Protein AF-A0A953LMI6-F1 (afdb_monomer_lite)

Structure (mmCIF, N/CA/C/O backbone):
data_AF-A0A953LMI6-F1
#
_entry.id   AF-A0A953LMI6-F1
#
loop_
_atom_site.group_PDB
_atom_site.id
_atom_site.type_symbol
_atom_site.label_atom_id
_atom_site.label_alt_id
_atom_site.label_comp_id
_atom_site.label_asym_id
_atom_site.label_entity_id
_atom_site.label_seq_id
_atom_site.pdbx_PDB_ins_code
_atom_site.Cartn_x
_atom_site.Cartn_y
_atom_site.Cartn_z
_atom_site.occupancy
_atom_site.B_iso_or_equiv
_atom_site.auth_seq_id
_atom_site.auth_comp_id
_atom_site.auth_asym_id
_atom_site.auth_atom_id
_atom_site.pdbx_PDB_model_num
ATOM 1 N N . MET A 1 1 ? 63.952 12.957 -97.082 1.00 47.53 1 MET A N 1
ATOM 2 C CA . MET A 1 1 ? 63.038 14.122 -97.154 1.00 47.53 1 MET A CA 1
ATOM 3 C C . MET A 1 1 ? 61.772 13.772 -96.379 1.00 47.53 1 MET A C 1
ATOM 5 O O . MET A 1 1 ? 61.326 12.634 -96.439 1.00 47.53 1 MET A O 1
ATOM 9 N N . LYS A 1 2 ? 61.348 14.681 -95.500 1.00 54.75 2 LYS A N 1
ATOM 10 C CA . LYS A 1 2 ? 60.652 14.422 -94.227 1.00 54.75 2 LYS A CA 1
ATOM 11 C C . LYS A 1 2 ? 59.248 13.855 -94.469 1.00 54.75 2 LYS A C 1
ATOM 13 O O . LYS A 1 2 ? 58.431 14.562 -95.034 1.00 54.75 2 LYS A O 1
ATOM 18 N N . ARG A 1 3 ? 58.997 12.598 -94.072 1.00 63.22 3 ARG A N 1
ATOM 19 C CA . ARG A 1 3 ? 57.706 11.890 -94.203 1.00 63.22 3 ARG A CA 1
ATOM 20 C C . ARG A 1 3 ? 56.639 12.603 -93.348 1.00 63.22 3 ARG A C 1
ATOM 22 O O . ARG A 1 3 ? 56.587 12.340 -92.147 1.00 63.22 3 ARG A O 1
ATOM 29 N N . PRO A 1 4 ? 55.790 13.482 -93.916 1.00 68.75 4 PRO A N 1
ATOM 30 C CA . PRO A 1 4 ? 54.870 14.307 -93.126 1.00 68.75 4 PRO A CA 1
ATOM 31 C C . PRO A 1 4 ? 53.739 13.471 -92.510 1.00 68.75 4 PRO A C 1
ATOM 33 O O . PRO A 1 4 ? 53.118 13.876 -91.535 1.00 68.75 4 PRO A O 1
ATOM 36 N N . TRP A 1 5 ? 53.520 12.260 -93.027 1.00 70.00 5 TRP A N 1
ATOM 37 C CA . TRP A 1 5 ? 52.497 11.341 -92.543 1.00 70.00 5 TRP A CA 1
ATOM 38 C C . TRP A 1 5 ? 52.779 10.801 -91.133 1.00 70.00 5 TRP A C 1
ATOM 40 O O . TRP A 1 5 ? 51.846 10.560 -90.373 1.00 70.00 5 TRP A O 1
ATOM 50 N N . LEU A 1 6 ? 54.056 10.711 -90.737 1.00 77.44 6 LEU A N 1
ATOM 51 C CA . LEU A 1 6 ? 54.431 10.352 -89.365 1.00 77.44 6 LEU A CA 1
ATOM 52 C C . LEU A 1 6 ? 54.072 11.463 -88.367 1.00 77.44 6 LEU A C 1
ATOM 54 O O . LEU A 1 6 ? 53.667 11.165 -87.249 1.00 77.44 6 LEU A O 1
ATOM 58 N N . ALA A 1 7 ? 54.164 12.734 -88.776 1.00 78.81 7 ALA A N 1
ATOM 59 C CA . ALA A 1 7 ? 53.769 13.866 -87.937 1.00 78.81 7 ALA A CA 1
ATOM 60 C C . ALA A 1 7 ? 52.244 13.935 -87.760 1.00 78.81 7 ALA A C 1
ATOM 62 O O . ALA A 1 7 ? 51.765 14.184 -86.657 1.00 78.81 7 ALA A O 1
ATOM 63 N N . VAL A 1 8 ? 51.483 13.641 -88.821 1.00 82.94 8 VAL A N 1
ATOM 64 C CA . VAL A 1 8 ? 50.015 13.541 -88.754 1.00 82.94 8 VAL A CA 1
ATOM 65 C C . VAL A 1 8 ? 49.585 12.376 -87.856 1.00 82.94 8 VAL A C 1
ATOM 67 O O . VAL A 1 8 ? 48.702 12.548 -87.020 1.00 82.94 8 VAL A O 1
ATOM 70 N N . GLY A 1 9 ? 50.246 11.218 -87.968 1.00 86.00 9 GLY A N 1
ATOM 71 C CA . GLY A 1 9 ? 49.987 10.066 -87.102 1.00 86.00 9 GLY A CA 1
ATOM 72 C C . GLY A 1 9 ? 50.286 10.347 -85.627 1.00 86.00 9 GLY A C 1
ATOM 73 O O . GLY A 1 9 ? 49.467 10.035 -84.767 1.00 86.00 9 GLY A O 1
ATOM 74 N N . ALA A 1 10 ? 51.414 10.998 -85.329 1.00 88.12 10 ALA A N 1
ATOM 75 C CA . ALA A 1 10 ? 51.771 11.379 -83.963 1.00 88.12 10 ALA A CA 1
ATOM 76 C C . ALA A 1 10 ? 50.783 12.394 -83.364 1.00 88.12 10 ALA A C 1
ATOM 78 O O . ALA A 1 10 ? 50.372 12.243 -82.217 1.00 88.12 10 ALA A O 1
ATOM 79 N N . LEU A 1 11 ? 50.350 13.390 -84.145 1.00 89.88 11 LEU A N 1
ATOM 80 C CA . LEU A 1 11 ? 49.376 14.383 -83.690 1.00 89.88 11 LEU A CA 1
ATOM 81 C C . LEU A 1 11 ? 48.004 13.755 -83.417 1.00 89.88 11 LEU A C 1
ATOM 83 O O . LEU A 1 11 ? 47.381 14.065 -82.405 1.00 89.88 11 LEU A O 1
ATOM 87 N N . ALA A 1 12 ? 47.558 12.838 -84.280 1.00 89.75 12 ALA A N 1
ATOM 88 C CA . ALA A 1 12 ? 46.324 12.090 -84.064 1.00 89.75 12 ALA A CA 1
ATOM 89 C C . ALA A 1 12 ? 46.397 11.245 -82.783 1.00 89.75 12 ALA A C 1
ATOM 91 O O . ALA A 1 12 ? 45.443 11.208 -82.011 1.00 89.75 12 ALA A O 1
ATOM 92 N N . LEU A 1 13 ? 47.546 10.623 -82.512 1.00 92.38 13 LEU A N 1
ATOM 93 C CA . LEU A 1 13 ? 47.744 9.795 -81.323 1.00 92.38 13 LEU A CA 1
ATOM 94 C C . LEU A 1 13 ? 47.747 10.631 -80.034 1.00 92.38 13 LEU A C 1
ATOM 96 O O . LEU A 1 13 ? 47.126 10.241 -79.047 1.00 92.38 13 LEU A O 1
ATOM 100 N N . VAL A 1 14 ? 48.359 11.819 -80.063 1.00 93.44 14 VAL A N 1
ATOM 101 C CA . VAL A 1 14 ? 48.305 12.786 -78.954 1.00 93.44 14 VAL A CA 1
ATOM 102 C C . VAL A 1 14 ? 46.885 13.316 -78.750 1.00 93.44 14 VAL A C 1
ATOM 104 O O . VAL A 1 14 ? 46.438 13.419 -77.611 1.00 93.44 14 VAL A O 1
ATOM 107 N N . ALA A 1 15 ? 46.148 13.602 -79.826 1.00 92.12 15 ALA A N 1
ATOM 108 C CA . ALA A 1 1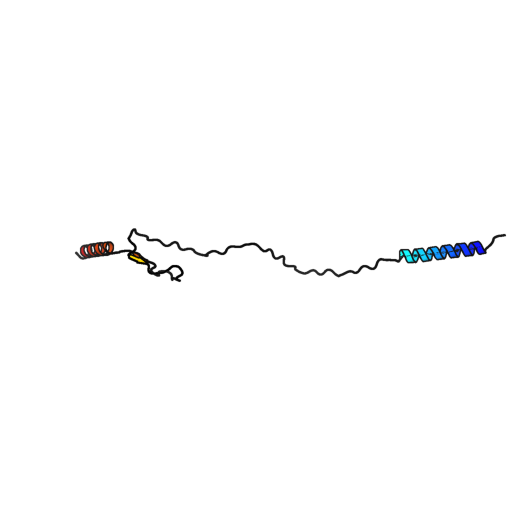5 ? 44.758 14.041 -79.733 1.00 92.12 15 ALA A CA 1
ATOM 109 C C . ALA A 1 15 ? 43.858 12.956 -79.119 1.00 92.12 15 ALA A C 1
ATOM 111 O O . ALA A 1 15 ? 43.065 13.250 -78.228 1.00 92.12 15 ALA A O 1
ATOM 112 N N . VAL A 1 16 ? 44.024 11.694 -79.525 1.00 92.56 16 VAL A N 1
ATOM 113 C CA . VAL A 1 16 ? 43.292 10.561 -78.939 1.00 92.56 16 VAL A CA 1
ATOM 114 C C . VAL A 1 16 ? 43.661 10.379 -77.467 1.00 92.56 16 VAL A C 1
ATOM 116 O O . VAL A 1 16 ? 42.767 10.246 -76.636 1.00 92.56 16 VAL A O 1
ATOM 119 N N . ALA A 1 17 ? 44.948 10.445 -77.117 1.00 92.44 17 ALA A N 1
ATOM 120 C CA . ALA A 1 17 ? 45.388 10.363 -75.726 1.00 92.44 17 ALA A CA 1
ATOM 121 C C . ALA A 1 17 ? 44.810 11.504 -74.870 1.00 92.44 17 ALA A C 1
ATOM 123 O O . ALA A 1 17 ? 44.356 11.261 -73.754 1.00 92.44 17 ALA A O 1
ATOM 124 N N . ALA A 1 18 ? 44.756 12.725 -75.410 1.00 91.62 18 ALA A N 1
ATOM 125 C CA . ALA A 1 18 ? 44.160 13.876 -74.738 1.00 91.62 18 ALA A CA 1
ATOM 126 C C . ALA A 1 18 ? 42.648 13.700 -74.525 1.00 91.62 18 ALA A C 1
ATOM 128 O O . ALA A 1 18 ? 42.144 14.004 -73.445 1.00 91.62 18 ALA A O 1
ATOM 129 N N . VAL A 1 19 ? 41.928 13.162 -75.515 1.00 91.25 19 VAL A N 1
ATOM 130 C CA . VAL A 1 19 ? 40.488 12.878 -75.401 1.00 91.25 19 VAL A CA 1
ATOM 131 C C . VAL A 1 19 ? 40.221 11.770 -74.381 1.00 91.25 19 VAL A C 1
ATOM 133 O O . VAL A 1 19 ? 39.349 11.928 -73.530 1.00 91.25 19 VAL A O 1
ATOM 136 N N . VAL A 1 20 ? 40.992 10.679 -74.410 1.00 91.00 20 VAL A N 1
ATOM 137 C CA . VAL A 1 20 ? 40.861 9.576 -73.442 1.00 91.00 20 VAL A CA 1
ATOM 138 C C . VAL A 1 20 ? 41.146 10.067 -72.026 1.00 91.00 20 VAL A C 1
ATOM 140 O O . VAL A 1 20 ? 40.348 9.814 -71.125 1.00 91.00 20 VAL A O 1
ATOM 143 N N . TRP A 1 21 ? 42.226 10.832 -71.838 1.00 90.88 21 TRP A N 1
ATOM 144 C CA . TRP A 1 21 ? 42.559 11.444 -70.552 1.00 90.88 21 TRP A CA 1
ATOM 145 C C . TRP A 1 21 ? 41.431 12.344 -70.045 1.00 90.88 21 TRP A C 1
ATOM 147 O O . TRP A 1 21 ? 41.065 12.288 -68.875 1.00 90.88 21 TRP A O 1
ATOM 157 N N . TRP A 1 22 ? 40.845 13.152 -70.928 1.00 88.50 22 TRP A N 1
ATOM 158 C CA . TRP A 1 22 ? 39.768 14.073 -70.577 1.00 88.50 22 TRP A CA 1
ATOM 159 C C . TRP A 1 22 ? 38.471 13.359 -70.172 1.00 88.50 22 TRP A C 1
ATOM 161 O O . TRP A 1 22 ? 37.802 13.801 -69.240 1.00 88.50 22 TRP A O 1
ATOM 171 N N . VAL A 1 23 ? 38.134 12.238 -70.818 1.00 86.56 23 VAL A N 1
ATOM 172 C CA . VAL A 1 23 ? 36.966 11.411 -70.459 1.00 86.56 23 VAL A CA 1
ATOM 173 C C . VAL A 1 23 ? 37.188 10.685 -69.129 1.00 86.56 23 VAL A C 1
ATOM 175 O O . VAL A 1 23 ? 36.302 10.677 -68.272 1.00 86.56 23 VAL A O 1
ATOM 178 N N . TRP A 1 24 ? 38.383 10.132 -68.916 1.00 84.00 24 TRP A N 1
ATOM 179 C CA . TRP A 1 24 ? 38.740 9.486 -67.650 1.00 84.00 24 TRP A CA 1
ATOM 180 C C . TRP A 1 24 ? 38.757 10.482 -66.486 1.00 84.00 24 TRP A C 1
ATOM 182 O O . TRP A 1 24 ? 38.164 10.220 -65.444 1.00 84.00 24 TRP A O 1
ATOM 192 N N . ALA A 1 25 ? 39.336 11.669 -66.691 1.00 79.88 25 ALA A N 1
ATOM 193 C CA . ALA A 1 25 ? 39.382 12.731 -65.686 1.00 79.88 25 ALA A CA 1
ATOM 194 C C . ALA A 1 25 ? 37.995 13.289 -65.314 1.00 79.88 25 ALA A C 1
ATOM 196 O O . ALA A 1 25 ? 37.841 13.889 -64.254 1.00 79.88 25 ALA A O 1
ATOM 197 N N . ARG A 1 26 ? 36.983 13.101 -66.172 1.00 79.25 26 ARG A N 1
ATOM 198 C CA . ARG A 1 26 ? 35.592 13.523 -65.930 1.00 79.25 26 ARG A CA 1
ATOM 199 C C . ARG A 1 26 ? 34.693 12.426 -65.370 1.00 79.25 26 ARG A C 1
ATOM 201 O O . ARG A 1 26 ? 33.518 12.684 -65.127 1.00 79.25 26 ARG A O 1
ATOM 208 N N . SER A 1 27 ? 35.216 11.220 -65.165 1.00 71.88 27 SER A N 1
ATOM 209 C CA . SER A 1 27 ? 34.449 10.114 -64.594 1.00 71.88 27 SER A CA 1
ATOM 210 C C . SER A 1 27 ? 34.299 10.310 -63.084 1.00 71.88 27 SER A C 1
ATOM 212 O O . SER A 1 27 ? 35.032 9.731 -62.288 1.00 71.88 27 SER A O 1
ATOM 214 N N . THR A 1 28 ? 33.364 11.167 -62.677 1.00 70.44 28 THR A N 1
ATOM 215 C CA . THR A 1 28 ? 32.980 11.291 -61.269 1.00 70.44 28 THR A CA 1
ATOM 216 C C . THR A 1 28 ? 32.027 10.154 -60.903 1.00 70.44 28 THR A C 1
ATOM 218 O O . THR A 1 28 ? 31.016 9.986 -61.592 1.00 70.44 28 THR A O 1
ATOM 221 N N . PRO A 1 29 ? 32.308 9.379 -59.842 1.00 73.88 29 PRO A N 1
ATOM 222 C CA . PRO A 1 29 ? 31.404 8.328 -59.394 1.00 73.88 29 PRO A CA 1
ATOM 223 C C . PRO A 1 29 ? 30.064 8.943 -58.976 1.00 73.88 29 PRO A C 1
ATOM 225 O O . PRO A 1 29 ? 30.024 9.905 -58.210 1.00 73.88 29 PRO A O 1
ATOM 228 N N . SER A 1 30 ? 28.966 8.401 -59.504 1.00 77.88 30 SER A N 1
ATOM 229 C CA . SER A 1 30 ? 27.619 8.784 -59.082 1.00 77.88 30 SER A CA 1
ATOM 230 C C . SER A 1 30 ? 27.358 8.172 -57.709 1.00 77.88 30 SER A C 1
ATOM 232 O O . SER A 1 30 ? 27.406 6.953 -57.557 1.00 77.88 30 SER A O 1
ATOM 234 N N . VAL A 1 31 ? 27.143 9.026 -56.709 1.00 83.94 31 VAL A N 1
ATOM 235 C CA . VAL A 1 31 ? 26.764 8.623 -55.353 1.00 83.94 31 VAL A CA 1
ATOM 236 C C . VAL A 1 31 ? 25.349 9.099 -55.077 1.00 83.94 31 VAL A C 1
ATOM 238 O O . VAL A 1 31 ? 24.990 10.233 -55.396 1.00 83.94 31 VAL A O 1
ATOM 241 N N . GLU A 1 32 ? 24.545 8.217 -54.503 1.00 81.44 32 GLU A N 1
ATOM 242 C CA . GLU A 1 32 ? 23.207 8.551 -54.039 1.00 81.44 32 GLU A CA 1
ATOM 243 C C . GLU A 1 32 ? 23.327 9.235 -52.676 1.00 81.44 32 GLU A C 1
ATOM 245 O O . GLU A 1 32 ? 23.962 8.714 -51.758 1.00 81.44 32 GLU A O 1
ATOM 250 N N . THR A 1 33 ? 22.775 10.441 -52.565 1.00 86.75 33 THR A N 1
ATOM 251 C CA . THR A 1 33 ? 22.817 11.233 -51.334 1.00 86.75 33 THR A CA 1
ATOM 252 C C . THR A 1 33 ? 21.413 11.489 -50.834 1.00 86.75 33 THR A C 1
ATOM 254 O O . THR A 1 33 ? 20.554 11.911 -51.608 1.00 86.75 33 THR A O 1
ATOM 257 N N . GLU A 1 34 ? 21.216 11.342 -49.531 1.00 87.19 34 GLU A N 1
ATOM 258 C CA . GLU A 1 34 ? 19.990 11.745 -48.857 1.00 87.19 34 GLU A CA 1
ATOM 259 C C . GLU A 1 34 ? 20.261 12.958 -47.962 1.00 87.19 34 GLU A C 1
ATOM 261 O O . GLU A 1 34 ? 21.314 13.078 -47.329 1.00 87.19 34 GLU A O 1
ATOM 266 N N . THR A 1 35 ? 19.320 13.898 -47.927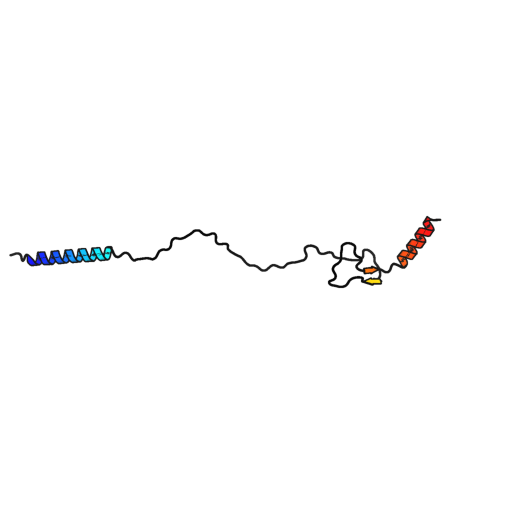 1.00 86.56 35 THR A N 1
ATOM 267 C CA . THR A 1 35 ? 19.409 15.085 -47.078 1.00 86.56 35 THR A CA 1
ATOM 268 C C . THR A 1 35 ? 19.068 14.731 -45.635 1.00 86.56 35 THR A C 1
ATOM 270 O O . THR A 1 35 ? 17.929 14.392 -45.315 1.00 86.56 35 THR A O 1
ATOM 273 N N . ALA A 1 36 ? 20.053 14.866 -44.745 1.00 86.38 36 ALA A N 1
ATOM 274 C CA . ALA A 1 36 ? 19.843 14.704 -43.313 1.00 86.38 36 ALA A CA 1
ATOM 275 C C . ALA A 1 36 ? 18.809 15.720 -42.801 1.00 86.38 36 ALA A C 1
ATOM 277 O O . ALA A 1 36 ? 18.896 16.919 -43.084 1.00 86.38 36 ALA A O 1
ATOM 278 N N . ARG A 1 37 ? 17.836 15.232 -42.029 1.00 89.00 37 ARG A N 1
ATOM 279 C CA . ARG A 1 37 ? 16.856 16.055 -41.320 1.00 89.00 37 ARG A CA 1
ATOM 280 C C . ARG A 1 37 ? 17.095 15.950 -39.824 1.00 89.00 37 ARG A C 1
ATOM 282 O O . ARG A 1 37 ? 17.376 14.873 -39.310 1.00 89.00 37 ARG A O 1
ATOM 289 N N . ILE A 1 38 ? 16.999 17.089 -39.147 1.00 87.31 38 ILE A N 1
ATOM 290 C CA . ILE A 1 38 ? 17.030 17.140 -37.689 1.00 87.31 38 ILE A CA 1
ATOM 291 C C . ILE A 1 38 ? 15.635 16.762 -37.210 1.00 87.31 38 ILE A C 1
ATOM 293 O O . ILE A 1 38 ? 14.664 17.450 -37.524 1.00 87.31 38 ILE A O 1
ATOM 297 N N . GLU A 1 39 ? 15.557 15.674 -36.461 1.00 88.88 39 GLU A N 1
ATOM 298 C CA . GLU A 1 39 ? 14.347 15.223 -35.791 1.00 88.88 39 GLU A CA 1
ATOM 299 C C . GLU A 1 39 ? 14.675 14.969 -34.320 1.00 88.88 39 GLU A C 1
ATOM 301 O O . GLU A 1 39 ? 15.780 14.539 -33.977 1.00 88.88 39 GLU A O 1
ATOM 306 N N . GLU A 1 40 ? 13.730 15.283 -33.442 1.00 84.81 40 GLU A N 1
ATOM 307 C CA . GLU A 1 40 ? 13.865 15.000 -32.021 1.00 84.81 40 GLU A CA 1
ATOM 308 C C . GLU A 1 40 ? 13.562 13.517 -31.787 1.00 84.81 40 GLU A C 1
ATOM 310 O O . GLU A 1 40 ? 12.413 13.079 -31.844 1.00 84.81 40 GLU A O 1
ATOM 315 N N . VAL A 1 41 ? 14.608 12.725 -31.555 1.00 84.75 41 VAL A N 1
ATOM 316 C CA . VAL A 1 41 ? 14.476 11.294 -31.271 1.00 84.75 41 VAL A CA 1
ATOM 317 C C . VAL A 1 41 ? 14.480 11.095 -29.762 1.00 84.75 41 VAL A C 1
ATOM 319 O O . VAL A 1 41 ? 15.504 11.263 -29.103 1.00 84.75 41 VAL A O 1
ATOM 322 N N . ALA A 1 42 ? 13.327 10.728 -29.207 1.00 84.31 42 ALA A N 1
ATOM 323 C CA . ALA A 1 42 ? 13.224 10.402 -27.792 1.00 84.31 42 ALA A CA 1
ATOM 324 C C . ALA A 1 42 ? 13.900 9.053 -27.498 1.00 84.31 42 ALA A C 1
ATOM 326 O O . ALA A 1 42 ? 13.470 8.004 -27.985 1.00 84.31 42 ALA A O 1
ATOM 327 N N . GLU A 1 43 ? 14.936 9.066 -26.661 1.00 85.69 43 GLU A N 1
ATOM 328 C CA . GLU A 1 43 ? 15.583 7.850 -26.174 1.00 85.69 43 GLU A CA 1
ATOM 329 C C . GLU A 1 43 ? 14.827 7.308 -24.949 1.00 85.69 43 GLU A C 1
ATOM 331 O O . GLU A 1 43 ? 14.826 7.894 -23.866 1.00 85.69 43 GLU A O 1
ATOM 336 N N . LEU A 1 44 ? 14.131 6.183 -25.126 1.00 87.00 44 LEU A N 1
ATOM 337 C CA . LEU A 1 44 ? 13.352 5.534 -24.070 1.00 87.00 44 LEU A CA 1
ATOM 338 C C . LEU A 1 44 ? 14.209 4.510 -23.320 1.00 87.00 44 LEU A C 1
ATOM 340 O O . LEU A 1 44 ? 14.422 3.394 -23.798 1.00 87.00 44 LEU A O 1
ATOM 344 N N . VAL A 1 45 ? 14.630 4.853 -22.103 1.00 86.25 45 VAL A N 1
ATOM 345 C CA . VAL A 1 45 ? 15.307 3.918 -21.195 1.00 86.25 45 VAL A CA 1
ATOM 346 C C . VAL A 1 45 ? 14.269 3.196 -20.337 1.00 86.25 45 VAL A C 1
ATOM 348 O O . VAL A 1 45 ? 13.487 3.818 -19.620 1.00 86.25 45 VAL A O 1
ATOM 351 N N . ARG A 1 46 ? 14.255 1.860 -20.400 1.00 90.75 46 ARG A N 1
ATOM 352 C CA . ARG A 1 46 ? 13.383 1.008 -19.579 1.00 90.75 46 ARG A CA 1
ATOM 353 C C . ARG A 1 46 ? 14.178 0.384 -18.442 1.00 90.75 46 ARG A C 1
ATOM 355 O O . ARG A 1 46 ? 15.240 -0.186 -18.670 1.00 90.75 46 ARG A O 1
ATOM 362 N N . GLY A 1 47 ? 13.623 0.449 -17.237 1.00 92.25 47 GLY A N 1
ATOM 363 C CA . GLY A 1 47 ? 14.177 -0.185 -16.046 1.00 92.25 47 GLY A CA 1
ATOM 364 C C . GLY A 1 47 ? 13.071 -0.777 -15.171 1.00 92.25 47 GLY A C 1
ATOM 365 O O . GLY A 1 47 ? 11.917 -0.352 -15.278 1.00 92.25 47 GLY A O 1
ATOM 366 N N . PRO A 1 48 ? 13.389 -1.774 -14.332 1.00 93.75 48 PRO A N 1
ATOM 367 C CA . PRO A 1 48 ? 12.433 -2.325 -13.383 1.00 93.75 48 PRO A CA 1
ATOM 368 C C . PRO A 1 48 ? 12.098 -1.297 -12.294 1.00 93.75 48 PRO A C 1
ATOM 370 O O . PRO A 1 48 ? 12.955 -0.529 -11.860 1.00 93.75 48 PRO A O 1
ATOM 373 N N . GLY A 1 49 ? 10.856 -1.323 -11.818 1.00 91.31 49 GLY A N 1
ATOM 374 C CA . GLY A 1 49 ? 10.395 -0.536 -10.679 1.00 91.31 49 GLY A CA 1
ATOM 375 C C . GLY A 1 49 ? 9.392 -1.341 -9.863 1.00 91.31 49 GLY A C 1
ATOM 376 O O . GLY A 1 49 ? 8.638 -2.138 -10.420 1.00 91.31 49 GLY A O 1
ATOM 377 N N . VAL A 1 50 ? 9.400 -1.148 -8.547 1.00 94.69 50 VAL A N 1
ATOM 378 C CA . VAL A 1 50 ? 8.443 -1.774 -7.627 1.00 94.69 50 VAL A CA 1
ATOM 379 C C . VAL A 1 50 ? 7.526 -0.686 -7.084 1.00 94.69 50 VAL A C 1
ATOM 381 O O . VAL A 1 50 ? 7.984 0.411 -6.767 1.00 94.69 50 VAL A O 1
ATOM 384 N N . VAL A 1 51 ? 6.231 -0.984 -7.005 1.00 94.25 51 VAL A N 1
ATOM 385 C CA . VAL A 1 51 ? 5.226 -0.098 -6.410 1.00 94.25 51 VAL A CA 1
ATOM 386 C C . VAL A 1 51 ? 4.867 -0.637 -5.034 1.00 94.25 51 VAL A C 1
ATOM 388 O O . VAL A 1 51 ? 4.621 -1.831 -4.889 1.00 94.25 51 VAL A O 1
ATOM 391 N N . ASP A 1 52 ? 4.816 0.255 -4.051 1.00 94.69 52 ASP A N 1
ATOM 392 C CA . ASP A 1 52 ? 4.448 -0.056 -2.672 1.00 94.69 52 ASP A CA 1
ATOM 393 C C . ASP A 1 52 ? 3.370 0.922 -2.173 1.00 94.69 52 ASP A C 1
ATOM 395 O O . ASP A 1 52 ? 3.075 1.946 -2.806 1.00 94.69 52 ASP A O 1
ATOM 399 N N . ALA A 1 53 ? 2.755 0.599 -1.039 1.00 93.81 53 ALA A N 1
ATOM 400 C CA . ALA A 1 53 ? 1.764 1.435 -0.393 1.00 93.81 53 ALA A CA 1
ATOM 401 C C . ALA A 1 53 ? 2.370 2.791 0.001 1.00 93.81 53 ALA A C 1
ATOM 403 O O . ALA A 1 53 ? 3.395 2.877 0.673 1.00 93.81 53 ALA A O 1
ATOM 404 N N . ARG A 1 54 ? 1.685 3.882 -0.368 1.00 93.44 54 ARG A N 1
ATOM 405 C CA . ARG A 1 54 ? 2.102 5.244 0.005 1.00 93.44 54 ARG A CA 1
ATOM 406 C C . ARG A 1 54 ? 2.102 5.457 1.523 1.00 93.44 54 ARG A C 1
ATOM 408 O O . ARG A 1 54 ? 2.919 6.220 2.027 1.00 93.44 54 ARG A O 1
ATOM 415 N N . VAL A 1 55 ? 1.150 4.846 2.228 1.00 91.69 55 VAL A N 1
ATOM 416 C CA . VAL A 1 55 ? 0.975 4.960 3.681 1.00 91.69 55 VAL A CA 1
ATOM 417 C C . VAL A 1 55 ? 0.670 3.578 4.238 1.00 91.69 55 VAL A C 1
ATOM 419 O O . VAL A 1 55 ? -0.246 2.911 3.762 1.00 91.69 55 VAL A O 1
ATOM 422 N N . ILE A 1 56 ? 1.419 3.175 5.262 1.00 92.44 56 ILE A N 1
ATOM 423 C CA . ILE A 1 56 ? 1.228 1.918 5.986 1.00 92.44 56 ILE A CA 1
ATOM 424 C C . ILE A 1 56 ? 0.872 2.271 7.429 1.00 92.44 56 ILE A C 1
ATOM 426 O O . ILE A 1 56 ? 1.625 2.972 8.105 1.00 92.44 56 ILE A O 1
ATOM 430 N N . ALA A 1 57 ? -0.277 1.793 7.902 1.00 90.94 57 ALA A N 1
ATOM 431 C CA . ALA A 1 57 ? -0.697 1.945 9.288 1.00 90.94 57 ALA A CA 1
ATOM 432 C C . ALA A 1 57 ? -0.475 0.624 10.032 1.00 90.94 57 ALA A C 1
ATOM 434 O O . ALA A 1 57 ? -1.110 -0.380 9.720 1.00 90.94 57 ALA A O 1
ATOM 435 N N . SER A 1 58 ? 0.422 0.626 11.018 1.00 91.38 58 SER A N 1
ATOM 436 C CA . SER A 1 58 ? 0.573 -0.499 11.942 1.00 91.38 58 SER A CA 1
ATOM 437 C C . SER A 1 58 ? -0.397 -0.315 13.104 1.00 91.38 58 SER A C 1
ATOM 439 O O . SER A 1 58 ? -0.327 0.689 13.818 1.00 91.38 58 SER A O 1
ATOM 441 N N . VAL A 1 59 ? -1.330 -1.252 13.270 1.00 91.88 59 VAL A N 1
ATOM 442 C CA . VAL A 1 59 ? -2.368 -1.181 14.302 1.00 91.88 59 VAL A CA 1
ATOM 443 C C . VAL A 1 59 ? -2.037 -2.156 15.425 1.00 91.88 59 VAL A C 1
ATOM 445 O O . VAL A 1 59 ? -1.741 -3.323 15.187 1.00 91.88 59 VAL A O 1
ATOM 448 N N . GLY A 1 60 ? -2.116 -1.675 16.662 1.00 91.94 60 GLY A N 1
ATOM 449 C CA . GLY A 1 60 ? -1.928 -2.475 17.865 1.00 91.94 60 GLY A CA 1
ATOM 450 C C . GLY A 1 60 ? -2.724 -1.903 19.031 1.00 91.94 60 GLY A C 1
ATOM 451 O O . GLY A 1 60 ? -3.174 -0.754 18.997 1.00 91.94 60 GLY A O 1
ATOM 452 N N . SER A 1 61 ? -2.909 -2.705 20.076 1.00 92.50 61 SER A N 1
ATOM 453 C CA . SER A 1 61 ? -3.582 -2.228 21.280 1.00 92.50 61 SER A CA 1
ATOM 454 C C . SER A 1 61 ? -2.680 -1.293 22.089 1.00 92.50 61 SER A C 1
ATOM 456 O O . SER A 1 61 ? -1.499 -1.566 22.287 1.00 92.50 61 SER A O 1
ATOM 458 N N . ARG A 1 62 ? -3.262 -0.211 22.621 1.00 91.31 62 ARG A N 1
ATOM 459 C CA . ARG A 1 62 ? -2.589 0.693 23.574 1.00 91.31 62 ARG A CA 1
ATOM 460 C C . ARG A 1 62 ? -2.551 0.147 25.001 1.00 91.31 62 ARG A C 1
ATOM 462 O O . ARG A 1 62 ? -1.795 0.655 25.821 1.00 91.31 62 ARG A O 1
ATOM 469 N N . ILE A 1 63 ? -3.394 -0.837 25.303 1.00 90.56 63 ILE A N 1
ATOM 470 C CA . ILE A 1 63 ? -3.495 -1.467 26.619 1.00 90.56 63 ILE A CA 1
ATOM 471 C C . ILE A 1 63 ? -3.331 -2.977 26.492 1.00 90.56 63 ILE A C 1
ATOM 473 O O . ILE A 1 63 ? -3.730 -3.581 25.496 1.00 90.56 63 ILE A O 1
ATOM 477 N N . THR A 1 64 ? -2.783 -3.607 27.519 1.00 90.62 64 THR A N 1
ATOM 478 C CA . THR A 1 64 ? -2.768 -5.067 27.587 1.00 90.62 64 THR A CA 1
ATOM 479 C C . THR A 1 64 ? -4.177 -5.572 27.878 1.00 90.62 64 THR A C 1
ATOM 481 O O 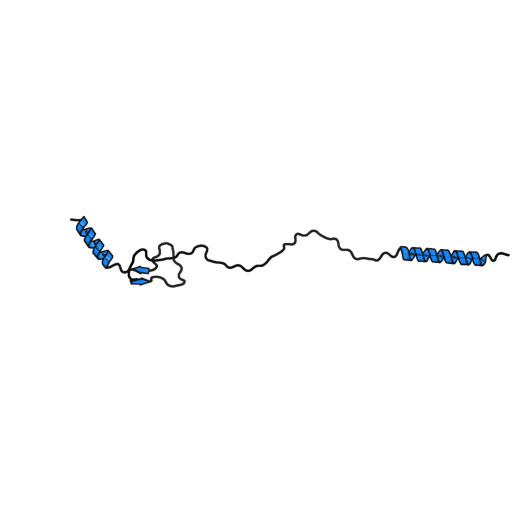. THR A 1 64 ? -4.819 -5.110 28.820 1.00 90.62 64 THR A O 1
ATOM 484 N N . GLY A 1 65 ? -4.653 -6.524 27.080 1.00 90.19 65 GLY A N 1
ATOM 485 C CA . GLY A 1 65 ? -5.970 -7.130 27.230 1.00 90.19 65 GLY A CA 1
ATOM 486 C C . GLY A 1 65 ? -6.114 -8.367 26.351 1.00 90.19 65 GLY A C 1
ATOM 487 O O . GLY A 1 65 ? -5.288 -8.608 25.469 1.00 90.19 65 GLY A O 1
ATOM 488 N N . ILE A 1 66 ? -7.156 -9.150 26.610 1.00 93.69 66 ILE A N 1
ATOM 489 C CA . ILE A 1 66 ? -7.508 -10.328 25.811 1.00 93.69 66 ILE A CA 1
ATOM 490 C C . ILE A 1 66 ? -8.408 -9.870 24.660 1.00 93.69 66 ILE A C 1
ATOM 492 O O . ILE A 1 66 ? -9.284 -9.031 24.862 1.00 93.69 66 ILE A O 1
ATOM 496 N N . VAL A 1 67 ? -8.190 -10.398 23.453 1.00 95.31 67 VAL A N 1
ATOM 497 C CA . VAL A 1 67 ? -9.068 -10.136 22.302 1.00 95.31 67 VAL A CA 1
ATOM 498 C C . VAL A 1 67 ? -10.371 -10.905 22.499 1.00 95.31 67 VAL A C 1
ATOM 500 O O . VAL A 1 67 ? -10.356 -12.131 22.554 1.00 95.31 67 VAL A O 1
ATOM 503 N N . ALA A 1 68 ? -11.485 -10.184 22.617 1.00 95.50 68 ALA A N 1
ATOM 504 C CA . ALA A 1 68 ? -12.817 -10.766 22.750 1.00 95.50 68 ALA A CA 1
ATOM 505 C C . ALA A 1 68 ? -13.400 -11.146 21.382 1.00 95.50 68 ALA A C 1
ATOM 507 O O . ALA A 1 68 ? -13.999 -12.206 21.236 1.00 95.50 68 ALA A O 1
ATOM 508 N N . GLU A 1 69 ? -13.208 -10.289 20.377 1.00 96.00 69 GLU A N 1
ATOM 509 C CA . GLU A 1 69 ? -13.661 -10.531 19.004 1.00 96.00 69 GLU A CA 1
ATOM 510 C C . GLU A 1 69 ? -12.812 -9.758 17.991 1.00 96.00 69 GLU A C 1
ATOM 512 O O . GLU A 1 69 ? -12.254 -8.698 18.295 1.00 96.00 69 GLU A O 1
ATOM 517 N N . VAL A 1 70 ? -12.756 -10.286 16.771 1.00 95.88 70 VAL A N 1
ATOM 518 C CA . VAL A 1 70 ? -12.207 -9.623 15.585 1.00 95.88 70 VAL A CA 1
ATOM 519 C C . VAL A 1 70 ? -13.382 -9.294 14.668 1.00 95.88 70 VAL A C 1
ATOM 521 O O . VAL A 1 70 ? -14.243 -10.141 14.451 1.00 95.88 70 VAL A O 1
ATOM 524 N N . LEU A 1 71 ? -13.448 -8.050 14.198 1.00 95.94 71 LEU A N 1
ATOM 525 C CA . LEU A 1 71 ? -14.620 -7.488 13.515 1.00 95.94 71 LEU A CA 1
ATOM 526 C C . LEU A 1 71 ? -14.452 -7.395 11.993 1.00 95.94 71 LEU A C 1
ATOM 528 O O . LEU A 1 71 ? -15.402 -7.032 11.306 1.00 95.94 71 LEU A O 1
ATOM 532 N N . VAL A 1 72 ? -13.252 -7.667 11.482 1.00 96.12 72 VAL A N 1
ATOM 533 C CA . VAL A 1 72 ? -12.880 -7.502 10.072 1.00 96.12 72 VAL A CA 1
ATOM 534 C C . VAL A 1 72 ? -11.975 -8.640 9.620 1.00 96.12 72 VAL A C 1
ATOM 536 O O . VAL A 1 72 ? -11.183 -9.152 10.416 1.00 96.12 72 VAL A O 1
ATOM 539 N N . ASP A 1 73 ? -12.048 -8.979 8.336 1.00 95.88 73 ASP A N 1
ATOM 540 C CA . ASP A 1 73 ? -11.219 -10.009 7.721 1.00 95.88 73 ASP A CA 1
ATOM 541 C C . ASP A 1 73 ? -10.100 -9.415 6.852 1.00 95.88 73 ASP A C 1
ATOM 543 O O . ASP A 1 73 ? -10.070 -8.234 6.484 1.00 95.88 73 ASP A O 1
ATOM 547 N N . VAL A 1 74 ? -9.118 -10.255 6.521 1.00 94.00 74 VAL A N 1
ATOM 548 C CA . VAL A 1 74 ? -8.003 -9.856 5.657 1.00 94.00 74 VAL A CA 1
ATOM 549 C C . VAL A 1 74 ? -8.515 -9.586 4.243 1.00 94.00 74 VAL A C 1
ATOM 551 O O . VAL A 1 74 ? -9.039 -10.477 3.580 1.00 94.00 74 VAL A O 1
ATOM 554 N N . GLY A 1 75 ? -8.280 -8.366 3.759 1.00 94.00 75 GLY A N 1
ATOM 555 C CA . GLY A 1 75 ? -8.719 -7.907 2.438 1.00 94.00 75 GLY A CA 1
ATOM 556 C C . GLY A 1 75 ? -9.905 -6.945 2.488 1.00 94.00 75 GLY A C 1
ATOM 557 O O . GLY A 1 75 ? -10.178 -6.283 1.484 1.00 94.00 75 GLY A O 1
ATOM 558 N N . ASP A 1 76 ? -10.551 -6.804 3.647 1.00 95.88 76 ASP A N 1
ATOM 559 C CA . ASP A 1 76 ? -11.639 -5.851 3.824 1.00 95.88 76 ASP A CA 1
ATOM 560 C C . ASP A 1 76 ? -11.149 -4.405 3.722 1.00 95.88 76 ASP A C 1
ATOM 562 O O . ASP A 1 76 ? -10.059 -4.030 4.168 1.00 95.88 76 ASP A O 1
ATOM 566 N N . ARG A 1 77 ? -11.996 -3.555 3.137 1.00 95.00 77 ARG A N 1
ATOM 567 C CA . ARG A 1 77 ? -11.771 -2.112 3.103 1.00 95.00 77 ARG A CA 1
ATOM 568 C C . ARG A 1 77 ? -12.419 -1.478 4.328 1.00 95.00 77 ARG A C 1
ATOM 570 O O . ARG A 1 77 ? -13.623 -1.598 4.520 1.00 95.00 77 ARG A O 1
ATOM 577 N N . VAL A 1 78 ? -11.622 -0.749 5.101 1.00 94.75 78 VAL A N 1
ATOM 578 C CA . VAL A 1 78 ? -12.055 -0.080 6.334 1.00 94.75 78 VAL A CA 1
ATOM 579 C C . VAL A 1 78 ? -11.807 1.424 6.265 1.00 94.75 78 VAL A C 1
ATOM 581 O O . VAL A 1 78 ? -10.878 1.885 5.598 1.00 94.75 78 VAL A O 1
ATOM 584 N N . GLU A 1 79 ? -12.642 2.190 6.961 1.00 94.69 79 GLU A N 1
ATOM 585 C CA . GLU A 1 79 ? -12.500 3.642 7.096 1.00 94.69 79 GLU A CA 1
ATOM 586 C C . GLU A 1 7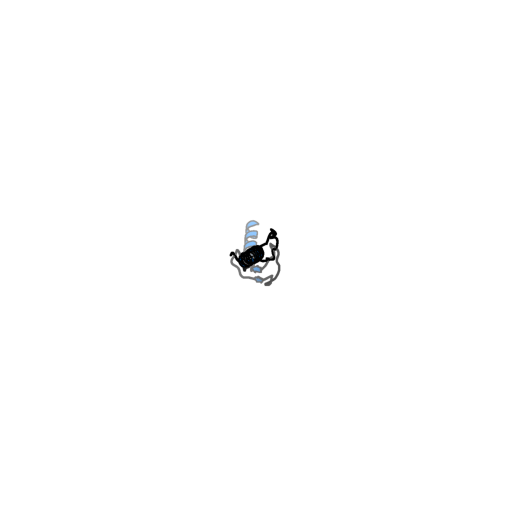9 ? -11.778 4.023 8.396 1.00 94.69 79 GLU A C 1
ATOM 588 O O . GLU A 1 79 ? -11.668 3.236 9.341 1.00 94.69 79 GLU A O 1
ATOM 593 N N . GLY A 1 80 ? -11.279 5.260 8.460 1.00 93.75 80 GLY A N 1
ATOM 594 C CA . GLY A 1 80 ? -10.613 5.781 9.651 1.00 93.75 80 GLY A CA 1
ATOM 595 C C . GLY A 1 80 ? -11.550 5.806 10.861 1.00 93.75 80 GLY A C 1
ATOM 596 O O . GLY A 1 80 ? -12.583 6.466 10.834 1.00 93.75 80 GLY A O 1
ATOM 597 N N . GLY A 1 81 ? -11.165 5.111 11.933 1.00 92.44 81 GLY A N 1
ATOM 598 C CA . GLY A 1 81 ? -11.952 5.013 13.167 1.00 92.44 81 GLY A CA 1
ATOM 599 C C . GLY A 1 81 ? -12.892 3.806 13.234 1.00 92.44 81 GLY A C 1
ATOM 600 O O . GLY A 1 81 ? -13.502 3.591 14.280 1.00 92.44 81 GLY A O 1
ATOM 601 N N . ALA A 1 82 ? -12.978 2.995 12.174 1.00 94.56 82 ALA A N 1
ATOM 602 C CA . ALA A 1 82 ? -13.715 1.739 12.222 1.00 94.56 82 ALA A CA 1
ATOM 603 C C . ALA A 1 82 ? -13.083 0.772 13.251 1.00 94.56 82 ALA A C 1
ATOM 605 O O . ALA A 1 82 ? -11.856 0.611 13.272 1.00 94.56 82 ALA A O 1
ATOM 606 N N . PRO A 1 83 ? -13.883 0.126 14.119 1.00 94.62 83 PRO A N 1
ATOM 607 C CA . PRO A 1 83 ? -13.371 -0.844 15.076 1.00 94.62 83 PRO A CA 1
ATOM 608 C C . PRO A 1 83 ? -12.926 -2.121 14.351 1.00 94.62 83 PRO A C 1
ATOM 610 O O . PRO A 1 83 ? -13.711 -2.743 13.646 1.00 94.62 83 PRO A O 1
ATOM 613 N N . LEU A 1 84 ? -11.663 -2.515 14.537 1.00 95.19 84 LEU A N 1
ATOM 614 C CA . LEU A 1 84 ? -11.091 -3.711 13.896 1.00 95.19 84 LEU A CA 1
ATOM 615 C C . LEU A 1 84 ? -11.176 -4.956 14.792 1.00 95.19 84 LEU A C 1
ATOM 617 O O . LEU A 1 84 ? -11.344 -6.073 14.314 1.00 95.19 84 LEU A O 1
ATOM 621 N N . ALA A 1 85 ? -11.053 -4.768 16.104 1.00 94.94 85 ALA A N 1
ATOM 622 C CA . ALA A 1 85 ? -11.161 -5.816 17.110 1.00 94.94 85 ALA A CA 1
ATOM 623 C C . ALA A 1 85 ? -11.618 -5.203 18.438 1.00 94.94 85 ALA A C 1
ATOM 625 O O . ALA A 1 85 ? -11.337 -4.032 18.717 1.00 94.94 85 ALA A O 1
ATOM 626 N N . ARG A 1 86 ? -12.289 -5.999 19.270 1.00 94.44 86 ARG A N 1
ATOM 627 C CA . ARG A 1 86 ? -12.711 -5.607 20.618 1.00 94.44 86 ARG A CA 1
ATOM 628 C C . ARG A 1 86 ? -11.931 -6.409 21.647 1.00 94.44 86 ARG A C 1
ATOM 630 O O . ARG A 1 86 ? -11.767 -7.621 21.518 1.00 94.44 86 ARG A O 1
ATOM 637 N N . LEU A 1 87 ? -11.451 -5.717 22.673 1.00 95.25 87 LEU A N 1
ATOM 638 C CA . LEU A 1 87 ? -10.813 -6.335 23.831 1.00 95.25 87 LEU A CA 1
ATOM 639 C C . LEU A 1 87 ? -11.850 -6.600 24.917 1.00 95.25 87 LEU A C 1
ATOM 641 O O . LEU A 1 87 ? -12.851 -5.892 25.002 1.00 95.25 87 LEU A O 1
ATOM 645 N N . GLU A 1 88 ? -11.587 -7.591 25.758 1.00 95.19 88 GLU A N 1
ATOM 646 C CA . GLU A 1 88 ? -12.409 -7.846 26.935 1.00 95.19 88 GLU A CA 1
ATOM 647 C C . GLU A 1 88 ? -12.336 -6.657 27.913 1.00 95.19 88 GLU A C 1
ATOM 649 O O . GLU A 1 88 ? -11.251 -6.217 28.304 1.00 95.19 88 GLU A O 1
ATOM 654 N N . ASP A 1 89 ? -13.495 -6.135 28.320 1.00 93.25 89 ASP A N 1
ATOM 655 C CA . ASP A 1 89 ? -13.636 -4.906 29.112 1.00 93.25 89 ASP A CA 1
ATOM 656 C C . ASP A 1 89 ? -14.311 -5.125 30.481 1.00 93.25 89 ASP A C 1
ATOM 658 O O . ASP A 1 89 ? -14.546 -4.166 31.222 1.00 93.25 89 ASP A O 1
ATOM 662 N N . SER A 1 90 ? -14.544 -6.381 30.876 1.00 92.31 90 SER A N 1
ATOM 663 C CA . SER A 1 90 ? -15.221 -6.771 32.125 1.00 92.31 90 SER A CA 1
ATOM 664 C C . SER A 1 90 ? -14.613 -6.100 33.370 1.00 92.31 90 SER A C 1
ATOM 666 O O . SER A 1 90 ? -15.308 -5.451 34.160 1.00 92.31 90 SER A O 1
ATOM 668 N N . GLN A 1 91 ? -13.286 -6.170 33.514 1.00 91.06 91 GLN A N 1
ATOM 669 C CA . GLN A 1 91 ? -12.558 -5.544 34.621 1.00 91.06 91 GLN A CA 1
ATOM 670 C C . GLN A 1 91 ? -12.566 -4.013 34.544 1.00 91.06 91 GLN A C 1
ATOM 672 O O . GLN A 1 91 ? -12.600 -3.342 35.579 1.00 91.06 91 GLN A O 1
ATOM 677 N N . LEU A 1 92 ? -12.532 -3.447 33.333 1.00 91.88 92 LEU A N 1
ATOM 678 C CA . LEU A 1 92 ? -12.570 -1.997 33.129 1.00 91.88 92 LEU A CA 1
ATOM 679 C C . LEU A 1 92 ? -13.936 -1.437 33.536 1.00 91.88 92 LEU A C 1
ATOM 681 O O . LEU A 1 92 ? -13.995 -0.428 34.241 1.00 91.88 92 LEU A O 1
ATOM 685 N N . HIS A 1 93 ? -15.020 -2.131 33.184 1.00 93.94 93 HIS A N 1
ATOM 686 C CA . HIS A 1 93 ? -16.375 -1.773 33.591 1.00 93.94 93 HIS A CA 1
ATOM 687 C C . HIS A 1 93 ? -16.576 -1.847 35.105 1.00 93.94 93 HIS A C 1
ATOM 689 O O . HIS A 1 93 ? -17.135 -0.913 35.684 1.00 93.94 93 HIS A O 1
ATOM 695 N N . ALA A 1 94 ? -16.073 -2.896 35.760 1.00 94.75 94 ALA A N 1
ATOM 696 C CA . ALA A 1 94 ? -16.144 -3.014 37.216 1.00 94.75 94 ALA A CA 1
ATOM 697 C C . ALA A 1 94 ? -15.410 -1.858 37.924 1.00 94.75 94 ALA A C 1
ATOM 699 O O . ALA A 1 94 ? -15.957 -1.233 38.836 1.00 94.75 94 ALA A O 1
ATOM 700 N N . ARG A 1 95 ? -14.197 -1.512 37.465 1.00 94.25 95 ARG A N 1
ATOM 701 C CA . ARG A 1 95 ? -13.423 -0.375 38.001 1.00 94.25 95 ARG A CA 1
ATOM 702 C C . ARG A 1 95 ? -14.124 0.961 37.768 1.00 94.25 95 ARG A C 1
ATOM 704 O O . ARG A 1 95 ? -14.147 1.804 38.661 1.00 94.25 95 ARG A O 1
ATOM 711 N N . LEU A 1 96 ? -14.719 1.143 36.591 1.00 95.69 96 LEU A N 1
ATOM 712 C CA . LEU A 1 96 ? -15.477 2.345 36.257 1.00 95.69 96 LEU A CA 1
ATOM 713 C C . LEU A 1 96 ? -16.712 2.507 37.152 1.00 95.69 96 LEU A C 1
ATOM 715 O O . LEU A 1 96 ? -16.988 3.612 37.616 1.00 95.69 96 LEU A O 1
ATOM 719 N N . ALA A 1 97 ? -17.442 1.421 37.415 1.00 96.38 97 ALA A N 1
ATOM 720 C CA . ALA A 1 97 ? -18.594 1.437 38.311 1.00 96.38 97 ALA A CA 1
ATOM 721 C C . ALA A 1 97 ? -18.192 1.815 39.746 1.00 96.38 97 ALA A C 1
ATOM 723 O O . ALA A 1 97 ? -18.815 2.693 40.341 1.00 96.38 97 ALA A O 1
ATOM 724 N N . ALA A 1 98 ? -17.108 1.225 40.264 1.00 96.31 98 ALA A N 1
ATOM 725 C CA . ALA A 1 98 ? -16.575 1.558 41.585 1.00 96.31 98 ALA A CA 1
ATOM 726 C C . ALA A 1 98 ? -16.146 3.035 41.686 1.00 96.31 98 ALA A C 1
ATOM 728 O O . ALA A 1 98 ? -16.500 3.714 42.647 1.00 96.31 98 ALA A O 1
ATOM 729 N N . ALA A 1 99 ? -15.444 3.556 40.673 1.00 96.94 99 ALA A N 1
ATOM 730 C CA . ALA A 1 99 ? -15.018 4.956 40.639 1.00 96.94 99 ALA A CA 1
ATOM 731 C C . ALA A 1 99 ? -16.204 5.933 40.593 1.00 96.94 99 ALA A C 1
ATOM 733 O O . ALA A 1 99 ? -16.183 6.964 41.261 1.00 96.94 99 ALA A O 1
ATOM 734 N N . ARG A 1 100 ? -17.259 5.601 39.838 1.00 96.94 100 ARG A N 1
ATOM 735 C CA . ARG A 1 100 ? -18.487 6.408 39.784 1.00 96.94 100 ARG A CA 1
ATOM 736 C C . ARG A 1 100 ? -19.211 6.434 41.125 1.00 96.94 100 ARG A C 1
ATOM 738 O O . ARG A 1 100 ? -19.601 7.511 41.553 1.00 96.94 100 ARG A O 1
ATOM 745 N N . ALA A 1 101 ? -19.338 5.284 41.790 1.00 95.81 101 ALA A N 1
ATOM 746 C CA . ALA A 1 101 ? -19.961 5.200 43.109 1.00 95.81 101 ALA A CA 1
ATOM 747 C C . ALA A 1 101 ? -19.205 6.035 44.153 1.00 95.81 101 ALA A C 1
ATOM 749 O O . ALA A 1 101 ? -19.831 6.743 44.935 1.00 95.81 101 ALA A O 1
ATOM 750 N N . ALA A 1 102 ? -17.868 6.001 44.119 1.00 94.94 102 ALA A N 1
ATOM 751 C CA . ALA A 1 102 ? -17.027 6.810 44.997 1.00 94.94 102 ALA A CA 1
ATOM 752 C C . ALA A 1 102 ? -17.121 8.320 44.713 1.00 94.94 102 ALA A C 1
ATOM 754 O O . ALA A 1 102 ? -16.943 9.111 45.628 1.00 94.94 102 ALA A O 1
ATOM 755 N N . ALA A 1 103 ? -17.386 8.726 43.467 1.00 93.69 103 ALA A N 1
ATOM 756 C CA . ALA A 1 103 ? -17.520 10.136 43.091 1.00 93.69 103 ALA A CA 1
ATOM 757 C C . ALA A 1 103 ? -18.915 10.723 43.376 1.00 93.69 103 ALA A C 1
ATOM 759 O O . ALA A 1 103 ? -19.059 11.941 43.446 1.00 93.69 103 ALA A O 1
ATOM 760 N N . SER A 1 104 ? -19.941 9.875 43.484 1.00 87.19 104 SER A N 1
ATOM 761 C CA . SER A 1 104 ? -21.316 10.277 43.814 1.00 87.19 104 SER A CA 1
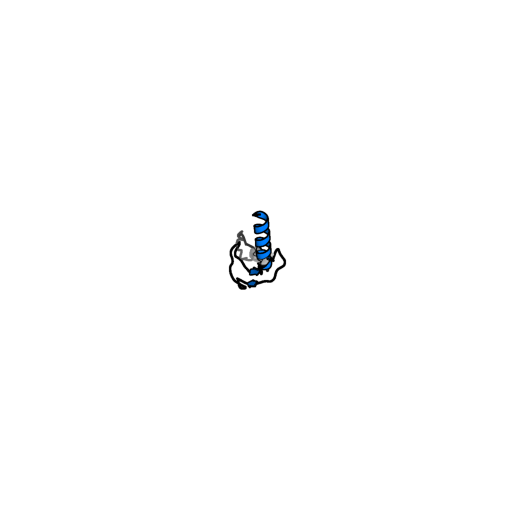ATOM 762 C C . SER A 1 104 ? -21.651 10.192 45.309 1.00 87.19 104 SER A C 1
ATOM 764 O O . SER A 1 104 ? -22.800 10.437 45.672 1.00 87.19 104 SER A O 1
ATOM 766 N N . ALA A 1 105 ? -20.688 9.782 46.138 1.00 61.28 105 ALA A N 1
ATOM 767 C CA . ALA A 1 105 ? -20.781 9.740 47.597 1.00 61.28 105 ALA A CA 1
ATOM 768 C C . ALA A 1 105 ? -20.160 11.005 48.202 1.00 61.28 105 ALA A C 1
ATOM 770 O O . ALA A 1 105 ? -20.713 11.485 49.216 1.00 61.28 105 ALA A O 1
#

Radius of gyration: 52.37 Å; chains: 1; bounding box: 84×28×145 Å

Sequence (105 aa):
MKRPWLAVGALALVAVAAVVWWVWARSTPSVETETARIEEVAELVRGPGVVDARVIASVGSRITGIVAEVLVDVGDRVEGGAPLARLEDSQLHARLAAARAAASA

Foldseek 3Di:
DDPCVVVVVVVVVVVVVVVVVVVVVPPDDDDDDDDDDDDDDDDDDDDDDDDDDPDDDDDDDPDDFAWPFADDDPPDDDDPPDDGTDGDCVVVVVVVVVVVVVVVD

pLDDT: mean 88.78, std 8.96, range [47.53, 96.94]

Secondary structure (DSSP, 8-state):
---HHHHHHHHHHHHHHHHHHHHHHT-PPP-----------------------S-------SS---EEEE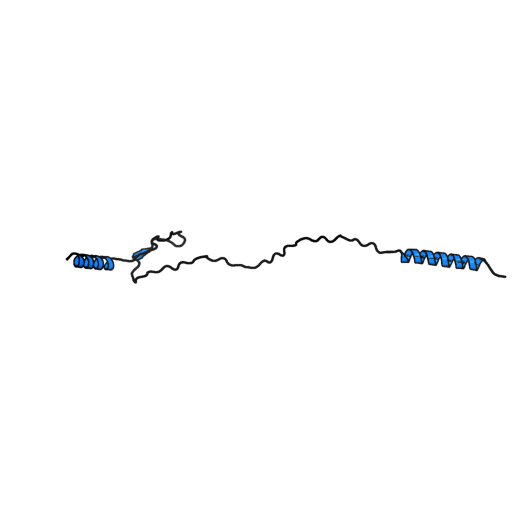---TT----TT---EEE--HHHHHHHHHHHHHH--